Protein AF-A0A554JJ22-F1 (afdb_monomer_lite)

Secondary structure (DSSP, 8-state):
-----HHHHHHHHHHHH-------------------SSTTS--STTGGG-HHHHHHHHHHHHHTT----HHHHHHHHHHHHHHHHHHTS--TT--HHHHHHHHHHTT----TT--

pLDDT: mean 85.23, std 17.16, range [41.69, 98.75]

Sequence (115 aa):
MQYLSRRLVYALFYILLVHTSSASAAFMTQAVSFVSQAPSGNWAQPWQDFCEEASAVMTAHFLWQRPLTSSIAAQEIQIIKRYEEIVFGRYRDTSIEETAQILRELYGFSVAGTP

Structure (mmCIF, N/CA/C/O backbone):
data_AF-A0A554JJ22-F1
#
_entry.id   AF-A0A554JJ22-F1
#
loop_
_atom_site.group_PDB
_atom_site.id
_atom_site.type_symbol
_atom_site.label_atom_id
_atom_site.label_alt_id
_atom_site.label_comp_id
_atom_site.label_asym_id
_atom_site.label_entity_id
_atom_site.label_seq_id
_atom_site.pdbx_PDB_ins_code
_atom_site.Cartn_x
_atom_site.Cartn_y
_atom_site.Cartn_z
_atom_site.occupancy
_atom_site.B_iso_or_equiv
_atom_site.auth_seq_id
_atom_site.auth_comp_id
_atom_site.auth_asym_id
_atom_site.auth_atom_id
_atom_site.pdbx_PDB_model_num
ATOM 1 N N . MET A 1 1 ? -1.248 -10.269 75.919 1.00 51.03 1 MET A N 1
ATOM 2 C CA . MET A 1 1 ? -0.132 -9.916 75.012 1.00 51.03 1 MET A CA 1
ATOM 3 C C . MET A 1 1 ? -0.698 -9.034 73.892 1.00 51.03 1 MET A C 1
ATOM 5 O O . MET A 1 1 ? -1.005 -9.521 72.818 1.00 51.03 1 MET A O 1
ATOM 9 N N . GLN A 1 2 ? -0.985 -7.762 74.191 1.00 57.94 2 GLN A N 1
ATOM 10 C CA . GLN A 1 2 ? -1.723 -6.834 73.315 1.00 57.94 2 GLN A CA 1
ATOM 11 C C . GLN A 1 2 ? -1.005 -5.479 73.291 1.00 57.94 2 GLN A C 1
ATOM 13 O O . GLN A 1 2 ? -1.435 -4.555 73.957 1.00 57.94 2 GLN A O 1
ATOM 18 N N . TYR A 1 3 ? 0.114 -5.361 72.582 1.00 57.12 3 TYR A N 1
ATOM 19 C CA . TYR A 1 3 ? 0.714 -4.054 72.279 1.00 57.12 3 TYR A CA 1
ATOM 20 C C . TYR A 1 3 ? 1.482 -4.149 70.961 1.00 57.12 3 TYR A C 1
ATOM 22 O O . TYR A 1 3 ? 2.693 -3.956 70.897 1.00 57.12 3 TYR A O 1
ATOM 30 N N . LEU A 1 4 ? 0.764 -4.437 69.872 1.00 57.59 4 LEU A N 1
ATOM 31 C CA . LEU A 1 4 ? 1.236 -3.967 68.576 1.00 57.59 4 LEU A CA 1
ATOM 32 C C . LEU A 1 4 ? 1.022 -2.451 68.599 1.00 57.59 4 LEU A C 1
ATOM 34 O O . LEU A 1 4 ? -0.111 -1.972 68.634 1.00 57.59 4 LEU A O 1
ATOM 38 N N . SER A 1 5 ? 2.115 -1.705 68.760 1.00 67.50 5 SER A N 1
ATOM 39 C CA . SER A 1 5 ? 2.051 -0.268 69.017 1.00 67.50 5 SER A CA 1
ATOM 40 C C . SER A 1 5 ? 1.231 0.432 67.929 1.00 67.50 5 SER A C 1
ATOM 42 O O . SER A 1 5 ? 1.396 0.163 66.742 1.00 67.50 5 SER A O 1
ATOM 44 N N . ARG A 1 6 ? 0.355 1.367 68.315 1.00 60.78 6 ARG A N 1
ATOM 45 C CA . ARG A 1 6 ? -0.427 2.187 67.369 1.00 60.78 6 ARG A CA 1
ATOM 46 C C . ARG A 1 6 ? 0.449 2.817 66.274 1.00 60.78 6 ARG A C 1
ATOM 48 O O . ARG A 1 6 ? -0.004 2.987 65.151 1.00 60.78 6 ARG A O 1
ATOM 55 N N . ARG A 1 7 ? 1.727 3.081 66.577 1.00 59.91 7 ARG A N 1
ATOM 56 C CA . ARG A 1 7 ? 2.743 3.566 65.630 1.00 59.91 7 ARG A CA 1
ATOM 57 C C . ARG A 1 7 ? 3.010 2.599 64.468 1.00 59.91 7 ARG A C 1
ATOM 59 O O . ARG A 1 7 ? 3.183 3.060 63.349 1.00 59.91 7 ARG A O 1
ATOM 66 N N . LEU A 1 8 ? 2.982 1.288 64.709 1.00 59.28 8 LEU A N 1
ATOM 67 C CA . LEU A 1 8 ? 3.127 0.249 63.680 1.00 59.28 8 LEU A CA 1
ATOM 68 C C . LEU A 1 8 ? 1.917 0.205 62.736 1.00 59.28 8 LEU A C 1
ATOM 70 O O . LEU A 1 8 ? 2.087 0.056 61.531 1.00 59.28 8 LEU A O 1
ATOM 74 N N . VAL A 1 9 ? 0.708 0.415 63.262 1.00 62.06 9 VAL A N 1
ATOM 75 C CA . VAL A 1 9 ? -0.523 0.460 62.454 1.00 62.06 9 VAL A CA 1
ATOM 76 C C . VAL A 1 9 ? -0.539 1.696 61.548 1.00 62.06 9 VAL A C 1
ATOM 78 O O . VAL A 1 9 ? -0.812 1.574 60.359 1.00 62.06 9 VAL A O 1
ATOM 81 N N . TYR A 1 10 ? -0.170 2.874 62.063 1.00 59.12 10 TYR A N 1
ATOM 82 C CA . TYR A 1 10 ? -0.097 4.091 61.243 1.00 59.12 10 TYR A CA 1
ATOM 83 C C . TYR A 1 10 ? 1.042 4.061 60.219 1.00 59.12 10 TYR A C 1
ATOM 85 O O . TYR A 1 10 ? 0.859 4.553 59.110 1.00 59.12 10 TYR A O 1
ATOM 93 N N . ALA A 1 11 ? 2.183 3.446 60.550 1.00 59.84 11 ALA A N 1
ATOM 94 C CA . ALA A 1 11 ? 3.274 3.241 59.597 1.00 59.84 11 ALA A CA 1
ATOM 95 C C . ALA A 1 11 ? 2.851 2.326 58.432 1.00 59.84 11 ALA A C 1
ATOM 97 O O . ALA A 1 11 ? 3.155 2.623 57.280 1.00 59.84 11 ALA A O 1
ATOM 98 N N . LEU A 1 12 ? 2.086 1.266 58.711 1.00 57.53 12 LEU A N 1
ATOM 99 C CA . LEU A 1 12 ? 1.542 0.370 57.685 1.00 57.53 12 LEU A CA 1
ATOM 100 C C . LEU A 1 12 ? 0.489 1.060 56.799 1.00 57.53 12 LEU A C 1
ATOM 102 O O . LEU A 1 12 ? 0.497 0.864 55.586 1.00 57.53 12 LEU A O 1
ATOM 106 N N . PHE A 1 13 ? -0.359 1.923 57.366 1.00 58.94 13 PHE A N 1
ATOM 107 C CA . PHE A 1 13 ? -1.308 2.733 56.589 1.00 58.94 13 PHE A CA 1
ATOM 108 C C . PHE A 1 13 ? -0.619 3.799 55.719 1.00 58.94 13 PHE A C 1
ATOM 110 O O . PHE A 1 13 ? -1.066 4.049 54.603 1.00 58.94 13 PHE A O 1
ATOM 117 N N . TYR A 1 14 ? 0.487 4.390 56.183 1.00 56.78 14 TYR A N 1
ATOM 118 C CA . TYR A 1 14 ? 1.265 5.358 55.398 1.00 56.78 14 TYR A CA 1
ATOM 119 C C . TYR A 1 14 ? 1.973 4.711 54.199 1.00 56.78 14 TYR A C 1
ATOM 121 O O . TYR A 1 14 ? 2.030 5.309 53.129 1.00 56.78 14 TYR A O 1
ATOM 129 N N . ILE A 1 15 ? 2.464 3.476 54.340 1.00 56.91 15 ILE A N 1
ATOM 130 C CA . ILE A 1 15 ? 3.122 2.737 53.246 1.00 56.91 15 ILE A CA 1
ATOM 131 C C . ILE A 1 15 ? 2.113 2.336 52.149 1.00 56.91 15 ILE A C 1
ATOM 133 O O . ILE A 1 15 ? 2.455 2.304 50.967 1.00 56.91 15 ILE A O 1
ATOM 137 N N . LEU A 1 16 ? 0.846 2.110 52.508 1.00 55.88 16 LEU A N 1
ATOM 138 C CA . LEU A 1 16 ? -0.235 1.818 51.558 1.00 55.88 16 LEU A CA 1
ATOM 139 C C . LEU A 1 16 ? -0.734 3.052 50.783 1.00 55.88 16 LEU A C 1
ATOM 141 O O . LEU A 1 16 ? -1.253 2.895 49.682 1.00 55.88 16 LEU A O 1
ATOM 145 N N . LEU A 1 17 ? -0.543 4.269 51.304 1.00 55.75 17 LEU A N 1
ATOM 146 C CA . LEU A 1 17 ? -1.057 5.511 50.701 1.00 55.75 17 LEU A CA 1
ATOM 147 C C . LEU A 1 17 ? -0.078 6.190 49.722 1.00 55.75 17 LEU A C 1
ATOM 149 O O . LEU A 1 17 ? -0.467 7.113 49.013 1.00 55.75 17 LEU A O 1
ATOM 153 N N . VAL A 1 18 ? 1.180 5.732 49.657 1.00 58.78 18 VAL A N 1
ATOM 154 C CA . VAL A 1 18 ? 2.250 6.329 48.824 1.00 58.78 18 VAL A CA 1
ATOM 155 C C . VAL A 1 18 ? 2.508 5.545 47.525 1.00 58.78 18 VAL A C 1
ATOM 157 O O . VAL A 1 18 ? 3.351 5.927 46.720 1.00 58.78 18 VAL A O 1
ATOM 160 N N . HIS A 1 19 ? 1.737 4.494 47.232 1.00 57.84 19 HIS A N 1
ATOM 161 C CA . HIS A 1 19 ? 1.768 3.847 45.915 1.00 57.84 19 HIS A CA 1
ATOM 162 C C . HIS A 1 19 ? 0.947 4.657 44.902 1.00 57.84 19 HIS A C 1
ATOM 164 O O . HIS A 1 19 ? -0.062 4.198 44.367 1.00 57.84 19 HIS A O 1
ATOM 170 N N . THR A 1 20 ? 1.376 5.891 44.632 1.00 62.94 20 THR A N 1
ATOM 171 C CA . THR A 1 20 ? 0.929 6.618 43.447 1.00 62.94 20 THR A CA 1
ATOM 172 C C . THR A 1 20 ? 1.425 5.837 42.237 1.00 62.94 20 THR A C 1
ATOM 174 O O . THR A 1 20 ? 2.611 5.861 41.910 1.00 62.94 20 THR A O 1
ATOM 177 N N . SER A 1 21 ? 0.525 5.086 41.609 1.00 65.75 21 SER A N 1
ATOM 178 C CA . SER A 1 21 ? 0.794 4.433 40.334 1.00 65.75 21 SER A CA 1
ATOM 179 C C . SER A 1 21 ? 1.001 5.530 39.295 1.00 65.75 21 SER A C 1
ATOM 181 O O . SER A 1 21 ? 0.041 6.134 38.823 1.00 65.75 21 SER A O 1
ATOM 183 N N . SER A 1 22 ? 2.256 5.833 38.973 1.00 68.88 22 SER A N 1
ATOM 184 C CA . SER A 1 22 ? 2.579 6.656 37.815 1.00 68.88 22 SER A CA 1
ATOM 185 C C . SER A 1 22 ? 2.144 5.881 36.577 1.00 68.88 22 SER A C 1
ATOM 187 O O . SER A 1 22 ? 2.806 4.927 36.173 1.00 68.88 22 SER A O 1
ATOM 189 N N . ALA A 1 23 ? 1.012 6.257 35.985 1.00 67.62 23 ALA A N 1
ATOM 190 C CA . ALA A 1 23 ? 0.674 5.808 34.646 1.00 67.62 23 ALA A CA 1
ATOM 191 C C . ALA A 1 23 ? 1.700 6.430 33.691 1.00 67.62 23 ALA A C 1
ATOM 193 O O . ALA A 1 23 ? 1.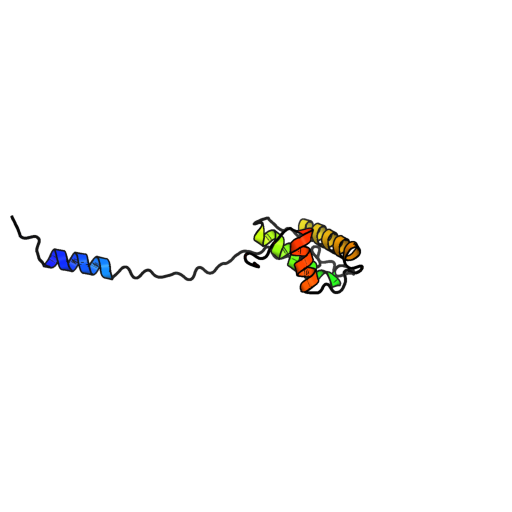596 7.599 33.323 1.00 67.62 23 ALA A O 1
ATOM 194 N N . SER A 1 24 ? 2.734 5.671 33.324 1.00 70.06 24 SER A N 1
ATOM 195 C CA . SER A 1 24 ? 3.565 6.039 32.185 1.00 70.06 24 SER A CA 1
ATOM 196 C C . SER A 1 24 ? 2.664 6.051 30.959 1.00 70.06 24 SER A C 1
ATOM 198 O O . SER A 1 24 ? 2.103 5.020 30.591 1.00 70.06 24 SER A O 1
ATOM 200 N N . ALA A 1 25 ? 2.531 7.211 30.318 1.00 66.88 25 ALA A N 1
ATOM 201 C CA . ALA A 1 25 ? 2.068 7.268 28.944 1.00 66.88 25 ALA A CA 1
ATOM 202 C C . ALA A 1 25 ? 3.085 6.480 28.112 1.00 66.88 25 ALA A C 1
ATOM 204 O O . ALA A 1 25 ? 4.160 6.982 27.784 1.00 66.88 25 ALA A O 1
ATOM 205 N N . ALA A 1 26 ? 2.796 5.206 27.858 1.00 66.31 26 ALA A N 1
ATOM 206 C CA . ALA A 1 26 ? 3.562 4.432 26.906 1.00 66.31 26 ALA A CA 1
ATOM 207 C C . ALA A 1 26 ? 3.426 5.153 25.563 1.00 66.31 26 ALA A C 1
ATOM 209 O O . ALA A 1 26 ? 2.335 5.232 24.999 1.00 66.31 26 ALA A O 1
ATOM 210 N N . PHE A 1 27 ? 4.519 5.735 25.077 1.00 66.62 27 PHE A N 1
ATOM 211 C CA . PHE A 1 27 ? 4.583 6.207 23.706 1.00 66.62 27 PHE A CA 1
ATOM 212 C C . PHE A 1 27 ? 4.454 4.963 22.825 1.00 66.62 27 PHE A C 1
ATOM 214 O O . PHE A 1 27 ? 5.393 4.173 22.728 1.00 66.62 27 PHE A O 1
ATOM 221 N N . MET A 1 28 ? 3.266 4.720 22.260 1.00 61.59 28 MET A N 1
ATOM 222 C CA . MET A 1 28 ? 3.082 3.620 21.319 1.00 61.59 28 MET A CA 1
ATOM 223 C C . MET A 1 28 ? 3.823 3.950 20.025 1.00 61.59 28 MET A C 1
ATOM 225 O O . MET A 1 28 ? 3.248 4.478 19.078 1.00 61.59 28 MET A O 1
ATOM 229 N N . THR A 1 29 ? 5.101 3.585 19.955 1.00 60.78 29 THR A N 1
ATOM 230 C CA . THR A 1 29 ? 5.770 3.337 18.678 1.00 60.78 29 THR A CA 1
ATOM 231 C C . THR A 1 29 ? 5.235 2.023 18.128 1.00 60.78 29 THR A C 1
ATOM 233 O O . THR A 1 29 ? 5.920 0.998 18.148 1.00 60.78 29 THR A O 1
ATOM 236 N N . GLN A 1 30 ? 3.983 1.993 17.681 1.00 58.91 30 GLN A N 1
ATOM 237 C CA . GLN A 1 30 ? 3.594 0.893 16.818 1.00 58.91 30 GLN A CA 1
ATOM 238 C C . GLN A 1 30 ? 4.332 1.137 15.501 1.00 58.91 30 GLN A C 1
ATOM 240 O O . GLN A 1 30 ? 3.980 2.030 14.737 1.00 58.91 30 GLN A O 1
ATOM 245 N N . ALA A 1 31 ? 5.454 0.439 15.327 1.00 76.31 31 ALA A N 1
ATOM 246 C CA . ALA A 1 31 ? 6.350 0.602 14.196 1.00 76.31 31 ALA A CA 1
ATOM 247 C C . ALA A 1 31 ? 5.662 0.076 12.932 1.00 76.31 31 ALA A C 1
ATOM 249 O O . ALA A 1 31 ? 5.871 -1.061 12.515 1.00 76.31 31 ALA A O 1
ATOM 250 N N . VAL A 1 32 ? 4.791 0.898 12.346 1.00 81.38 32 VAL A N 1
ATOM 251 C CA . VAL A 1 32 ? 4.280 0.664 11.000 1.00 81.38 32 VAL A CA 1
ATOM 252 C C . VAL A 1 32 ? 5.490 0.692 10.076 1.00 81.38 32 VAL A C 1
ATOM 254 O O . VAL A 1 32 ? 6.234 1.674 10.035 1.00 81.38 32 VAL A O 1
ATOM 257 N N . SER A 1 33 ? 5.716 -0.407 9.363 1.00 88.75 33 SER A N 1
ATOM 258 C CA . SER A 1 33 ? 6.752 -0.453 8.337 1.00 88.75 33 SER A CA 1
ATOM 259 C C . SER A 1 33 ? 6.313 0.447 7.187 1.00 88.75 33 SER A C 1
ATOM 261 O O . SER A 1 33 ? 5.363 0.131 6.477 1.00 88.75 33 SER A O 1
ATOM 263 N N . PHE A 1 34 ? 6.970 1.596 7.047 1.00 92.69 34 PHE A N 1
ATOM 264 C CA . PHE A 1 34 ? 6.672 2.545 5.983 1.00 92.69 34 PHE A CA 1
ATOM 265 C C . PHE A 1 34 ? 7.158 2.019 4.630 1.00 92.69 34 PHE A C 1
ATOM 267 O O . PHE A 1 34 ? 8.296 1.557 4.512 1.00 92.69 34 PHE A O 1
ATOM 274 N N . VAL A 1 35 ? 6.328 2.171 3.598 1.00 95.75 35 VAL A N 1
ATOM 275 C CA . VAL A 1 35 ? 6.711 1.973 2.196 1.00 95.75 35 VAL A CA 1
ATOM 276 C C . VAL A 1 35 ? 6.223 3.137 1.340 1.00 95.75 35 VAL A C 1
ATOM 278 O O . VAL A 1 35 ? 5.173 3.720 1.592 1.00 95.75 35 VAL A O 1
ATOM 281 N N . SER A 1 36 ? 7.000 3.481 0.315 1.00 97.25 36 SER A N 1
ATOM 282 C CA . SER A 1 36 ? 6.584 4.446 -0.705 1.00 97.25 36 SER A CA 1
ATOM 283 C C . SER A 1 36 ? 5.612 3.795 -1.691 1.00 97.25 36 SER A C 1
ATOM 285 O O . SER A 1 36 ? 5.791 2.626 -2.032 1.00 97.25 36 SER A O 1
ATOM 287 N N . GLN A 1 37 ? 4.674 4.580 -2.233 1.00 97.50 37 GLN A N 1
ATOM 288 C CA . GLN A 1 37 ? 3.872 4.199 -3.403 1.00 97.50 37 GLN A CA 1
ATOM 289 C C . GLN A 1 37 ? 4.710 3.822 -4.625 1.00 97.50 37 GLN A C 1
ATOM 291 O O . GLN A 1 37 ? 4.213 3.123 -5.491 1.00 97.50 37 GLN A O 1
ATOM 296 N N . ALA A 1 38 ? 5.983 4.230 -4.678 1.00 98.06 38 ALA A N 1
ATOM 297 C CA . ALA A 1 38 ? 6.988 3.755 -5.620 1.00 98.06 38 ALA A CA 1
ATOM 298 C C . ALA A 1 38 ? 8.074 2.974 -4.849 1.00 98.06 38 ALA A C 1
ATOM 300 O O . ALA A 1 38 ? 9.124 3.539 -4.530 1.00 98.06 38 ALA A O 1
ATOM 301 N N . PRO A 1 39 ? 7.878 1.678 -4.525 1.00 97.81 39 PRO A N 1
ATOM 302 C CA . PRO A 1 39 ? 8.732 0.969 -3.562 1.00 97.81 39 PRO A CA 1
ATOM 303 C C . PRO A 1 39 ? 10.211 0.853 -3.961 1.00 97.81 39 PRO A C 1
ATOM 305 O O . PRO A 1 39 ? 11.073 0.703 -3.095 1.00 97.81 39 PRO A O 1
ATOM 308 N N . SER A 1 40 ? 10.510 0.918 -5.262 1.00 96.88 40 SER A N 1
ATOM 309 C CA . SER A 1 40 ? 11.870 0.926 -5.823 1.00 96.88 40 SER A CA 1
ATOM 310 C C . SER A 1 40 ? 12.425 2.332 -6.087 1.00 96.88 40 SER A C 1
ATOM 312 O O . SER A 1 40 ? 13.534 2.465 -6.600 1.00 96.88 40 SER A O 1
ATOM 314 N N . GLY A 1 41 ? 11.658 3.382 -5.785 1.00 96.69 41 GLY A N 1
ATOM 315 C CA . GLY A 1 41 ? 11.994 4.772 -6.097 1.00 96.69 41 GLY A CA 1
ATOM 316 C C . GLY A 1 41 ? 11.744 5.179 -7.554 1.00 96.69 41 GLY A C 1
ATOM 317 O O . GLY A 1 41 ? 12.067 6.305 -7.925 1.00 96.69 41 GLY A O 1
ATOM 318 N N . ASN A 1 42 ? 11.172 4.304 -8.391 1.00 95.38 42 ASN A N 1
ATOM 319 C CA . ASN A 1 42 ? 10.763 4.667 -9.747 1.00 95.38 42 ASN A CA 1
ATOM 320 C C . ASN A 1 42 ? 9.385 5.345 -9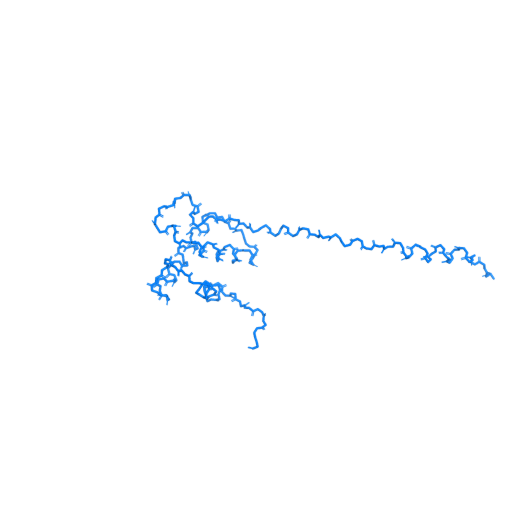.742 1.00 95.38 42 ASN A C 1
ATOM 322 O O . ASN A 1 42 ? 8.362 4.674 -9.669 1.00 95.38 42 ASN A O 1
ATOM 326 N N . TRP A 1 43 ? 9.375 6.667 -9.888 1.00 96.25 43 TRP A N 1
ATOM 327 C CA . TRP A 1 43 ? 8.162 7.489 -9.927 1.00 96.25 43 TRP A CA 1
ATOM 328 C C . TRP A 1 43 ? 7.559 7.643 -11.329 1.00 96.25 43 TRP A C 1
ATOM 330 O O . TRP A 1 43 ? 6.777 8.558 -11.568 1.00 96.25 43 TRP A O 1
ATOM 340 N N . ALA A 1 44 ? 7.924 6.797 -12.292 1.00 97.62 44 ALA A N 1
ATOM 341 C CA . ALA A 1 44 ? 7.205 6.739 -13.559 1.00 97.62 44 ALA A CA 1
ATOM 342 C C . ALA A 1 44 ? 5.794 6.166 -13.357 1.00 97.62 44 ALA A C 1
ATOM 344 O O . ALA A 1 44 ? 5.550 5.367 -12.454 1.00 97.62 44 ALA A O 1
ATOM 345 N N . GLN A 1 45 ? 4.866 6.529 -14.239 1.00 96.88 45 GLN A N 1
ATOM 346 C CA . GLN A 1 45 ? 3.560 5.874 -14.324 1.00 96.88 45 GLN A CA 1
ATOM 347 C C . GLN A 1 45 ? 3.732 4.339 -14.465 1.00 96.88 45 GLN A C 1
ATOM 349 O O . GLN A 1 45 ? 4.628 3.903 -15.196 1.00 96.88 45 GLN A O 1
ATOM 354 N N . PRO A 1 46 ? 2.918 3.505 -1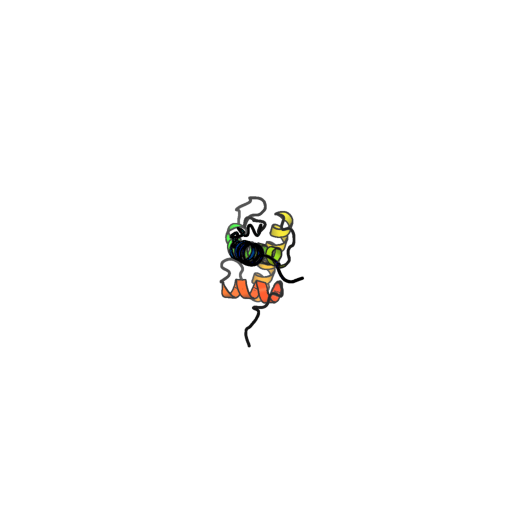3.785 1.00 96.06 46 PRO A N 1
ATOM 355 C CA . PRO A 1 46 ? 1.733 3.868 -12.997 1.00 96.06 46 PRO A CA 1
ATOM 356 C C . PRO A 1 46 ? 2.006 4.254 -11.528 1.00 96.06 46 PRO A C 1
ATOM 358 O O . PRO A 1 46 ? 1.071 4.595 -10.821 1.00 96.06 46 PRO A O 1
ATOM 361 N N . TRP A 1 47 ? 3.256 4.247 -11.051 1.00 97.75 47 TRP A N 1
ATOM 362 C CA . TRP A 1 47 ? 3.580 4.394 -9.620 1.00 97.75 47 TRP A CA 1
ATOM 363 C C . TRP A 1 47 ? 3.185 5.737 -8.984 1.00 97.75 47 TRP A C 1
ATOM 365 O O . TRP A 1 47 ? 3.139 5.845 -7.761 1.00 97.75 47 TRP A O 1
ATOM 375 N N . GLN A 1 48 ? 2.895 6.760 -9.789 1.00 96.94 48 GLN A N 1
ATOM 376 C CA . GLN A 1 48 ? 2.420 8.064 -9.304 1.00 96.94 48 GLN A CA 1
ATOM 377 C C . GLN A 1 48 ? 0.991 8.021 -8.759 1.00 96.94 48 GLN A C 1
ATOM 379 O O . GLN A 1 48 ? 0.633 8.897 -7.979 1.00 96.94 48 GLN A O 1
ATOM 384 N N . ASP A 1 49 ? 0.223 6.995 -9.120 1.00 97.25 49 ASP A N 1
ATOM 385 C CA . ASP A 1 49 ? -1.203 6.916 -8.810 1.00 97.25 49 ASP A CA 1
ATOM 386 C C . ASP A 1 49 ? -1.484 5.948 -7.638 1.00 97.25 49 ASP A C 1
ATOM 388 O O . ASP A 1 49 ? -2.634 5.724 -7.314 1.00 97.25 49 ASP A O 1
ATOM 392 N N . PHE A 1 50 ? -0.449 5.369 -7.003 1.00 98.12 50 PHE A N 1
ATOM 393 C CA . PHE A 1 50 ? -0.601 4.281 -6.019 1.00 98.12 50 PHE A CA 1
ATOM 394 C C . PHE A 1 50 ? -0.607 4.699 -4.539 1.00 98.12 50 PHE A C 1
ATOM 396 O O . PHE A 1 50 ? -0.063 3.995 -3.675 1.00 98.12 50 PHE A O 1
ATOM 403 N N . CYS A 1 51 ? -1.100 5.896 -4.225 1.00 97.31 51 CYS A N 1
ATOM 404 C CA . CYS A 1 51 ? -1.074 6.403 -2.850 1.00 97.31 51 CYS A CA 1
ATOM 405 C C . CYS A 1 51 ? -1.972 5.550 -1.937 1.00 97.31 51 CYS A C 1
ATOM 407 O O . CYS A 1 51 ? -1.559 5.106 -0.857 1.00 97.31 51 CYS A O 1
ATOM 409 N N . GLU A 1 52 ? -3.179 5.269 -2.409 1.00 98.12 52 GLU A N 1
ATOM 410 C CA . GLU A 1 52 ? -4.226 4.541 -1.711 1.00 98.12 52 GLU A CA 1
ATOM 411 C C . GLU A 1 52 ? -3.833 3.078 -1.497 1.00 98.12 52 GLU A C 1
ATOM 413 O O . GLU A 1 52 ? -3.915 2.568 -0.377 1.00 98.12 52 GLU A O 1
ATOM 418 N N . GLU A 1 53 ? -3.288 2.424 -2.517 1.00 98.38 53 GLU A N 1
ATOM 419 C CA . GLU A 1 53 ? -2.819 1.042 -2.484 1.00 98.38 53 GLU A CA 1
ATOM 420 C C . GLU A 1 53 ? -1.649 0.887 -1.520 1.00 98.38 53 GLU A C 1
ATOM 422 O O . GLU A 1 53 ? -1.639 -0.032 -0.699 1.00 98.38 53 GLU A O 1
ATOM 427 N N . ALA A 1 54 ? -0.683 1.811 -1.550 1.00 98.19 54 ALA A N 1
ATOM 428 C CA . ALA A 1 54 ? 0.416 1.800 -0.592 1.00 98.19 54 ALA A CA 1
ATOM 429 C C . ALA A 1 54 ? -0.096 1.942 0.847 1.00 98.19 54 ALA A C 1
ATOM 431 O O . ALA A 1 54 ? 0.371 1.231 1.743 1.00 98.19 54 ALA A O 1
ATOM 432 N N . SER A 1 55 ? -1.082 2.818 1.071 1.00 97.44 55 SER A N 1
ATOM 433 C CA . SER A 1 55 ? -1.710 2.986 2.382 1.00 97.44 55 SER A CA 1
ATOM 434 C C . SER A 1 55 ? -2.441 1.718 2.841 1.00 97.44 55 SER A C 1
ATOM 436 O O . SER A 1 55 ? -2.240 1.280 3.975 1.00 97.44 55 SER A O 1
ATOM 438 N N . ALA A 1 56 ? -3.183 1.058 1.946 1.00 97.88 56 ALA A N 1
ATOM 439 C CA . ALA A 1 56 ? -3.902 -0.177 2.236 1.00 97.88 56 ALA A CA 1
ATOM 440 C C . ALA A 1 56 ? -2.946 -1.328 2.584 1.00 97.88 56 ALA A C 1
ATOM 442 O O . ALA A 1 56 ? -3.171 -2.030 3.573 1.00 97.88 56 ALA A O 1
ATOM 443 N N . VAL A 1 57 ? -1.843 -1.480 1.842 1.00 98.25 57 VAL A N 1
ATOM 444 C CA . VAL A 1 57 ? -0.801 -2.479 2.134 1.00 98.25 57 VAL A CA 1
ATOM 445 C C . VAL A 1 57 ? -0.165 -2.221 3.503 1.00 98.25 57 VAL A C 1
ATOM 447 O O . VAL A 1 57 ? -0.032 -3.148 4.305 1.00 98.25 57 VAL A O 1
ATOM 450 N N . MET A 1 58 ? 0.200 -0.970 3.813 1.00 97.69 58 MET A N 1
ATOM 451 C CA . MET A 1 58 ? 0.754 -0.619 5.129 1.00 97.69 58 MET A CA 1
ATOM 452 C C . MET A 1 58 ? -0.219 -0.960 6.260 1.00 97.69 58 MET A C 1
ATOM 454 O O . MET A 1 58 ? 0.185 -1.572 7.251 1.00 97.69 58 MET A O 1
ATOM 458 N N . THR A 1 59 ? -1.500 -0.612 6.109 1.00 95.75 59 THR A N 1
ATOM 459 C CA . THR A 1 59 ? -2.545 -0.945 7.086 1.00 95.75 59 THR A CA 1
ATOM 460 C C . THR A 1 59 ? -2.701 -2.454 7.253 1.00 95.75 59 THR A C 1
ATOM 462 O O . THR A 1 59 ? -2.742 -2.938 8.385 1.00 95.75 59 THR A O 1
ATOM 465 N N . ALA A 1 60 ? -2.744 -3.210 6.155 1.00 96.38 60 ALA A N 1
ATOM 466 C CA . ALA A 1 60 ? -2.927 -4.654 6.196 1.00 96.38 60 ALA A CA 1
ATOM 467 C C . ALA A 1 60 ? -1.783 -5.358 6.940 1.00 96.38 60 ALA A C 1
ATOM 469 O O . ALA A 1 60 ? -2.013 -6.111 7.890 1.00 96.38 60 ALA A O 1
ATOM 470 N N . HIS A 1 61 ? -0.537 -5.047 6.577 1.00 96.44 61 HIS A N 1
ATOM 471 C CA . HIS A 1 61 ? 0.647 -5.626 7.219 1.00 96.44 61 HIS A CA 1
ATOM 472 C C . HIS A 1 61 ? 0.779 -5.233 8.682 1.00 96.44 61 HIS A C 1
ATOM 474 O O . HIS A 1 61 ? 1.150 -6.066 9.513 1.00 96.44 61 HIS A O 1
ATOM 480 N N . PHE A 1 62 ? 0.419 -3.994 9.011 1.00 94.19 62 PHE A N 1
ATOM 481 C CA . PHE A 1 62 ? 0.364 -3.536 10.388 1.00 94.19 62 PHE A CA 1
ATOM 482 C C . PHE A 1 62 ? -0.615 -4.363 11.233 1.00 94.19 62 PHE A C 1
ATOM 484 O O . PHE A 1 62 ? -0.235 -4.874 12.287 1.00 94.19 62 PHE A O 1
ATOM 491 N N . LEU A 1 63 ? -1.851 -4.547 10.758 1.00 92.75 63 LEU A N 1
ATOM 492 C CA . LEU A 1 63 ? -2.885 -5.297 11.479 1.00 92.75 63 LEU A CA 1
ATOM 493 C C . LEU A 1 63 ? -2.560 -6.791 11.590 1.00 92.75 63 LEU A C 1
ATOM 495 O O . LEU A 1 63 ? -2.830 -7.404 12.621 1.00 92.75 63 LEU A O 1
ATOM 499 N N . TRP A 1 64 ? -1.941 -7.379 10.566 1.00 93.75 64 TRP A N 1
ATOM 500 C CA . TRP A 1 64 ? -1.488 -8.772 10.610 1.00 93.75 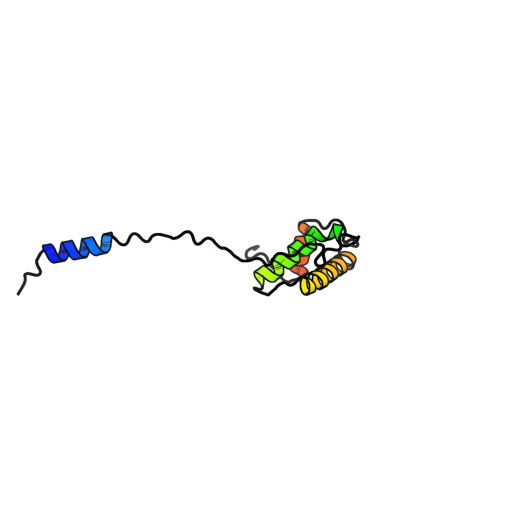64 TRP A CA 1
ATOM 501 C C . TRP A 1 64 ? -0.191 -8.988 11.390 1.00 93.75 64 TRP A C 1
ATOM 503 O O . TRP A 1 64 ? 0.218 -10.139 11.548 1.00 93.75 64 TRP A O 1
ATOM 513 N N . GLN A 1 65 ? 0.470 -7.918 11.843 1.00 92.44 65 GLN A N 1
ATOM 514 C CA . GLN A 1 65 ? 1.790 -7.970 12.477 1.00 92.44 65 GLN A CA 1
ATOM 515 C C . GLN A 1 65 ? 2.829 -8.690 11.598 1.00 92.44 65 GLN A C 1
ATOM 517 O O . GLN A 1 65 ? 3.637 -9.490 12.076 1.00 92.44 65 GLN A O 1
ATOM 522 N N . ARG A 1 66 ? 2.792 -8.424 10.287 1.00 93.00 66 ARG A N 1
ATOM 523 C CA . ARG A 1 66 ? 3.694 -9.019 9.293 1.00 93.00 66 ARG A CA 1
ATOM 524 C C . ARG A 1 66 ? 4.714 -7.998 8.788 1.00 93.00 66 ARG A C 1
ATOM 526 O O . ARG A 1 66 ? 4.424 -6.803 8.751 1.00 93.00 66 ARG A O 1
ATOM 533 N N . PRO A 1 67 ? 5.925 -8.447 8.414 1.00 93.44 67 PRO A N 1
ATOM 534 C CA . PRO A 1 67 ? 6.934 -7.558 7.862 1.00 93.44 67 PRO A CA 1
ATOM 535 C C . PRO A 1 67 ? 6.532 -7.086 6.464 1.00 93.44 67 PRO A C 1
ATOM 537 O O . PRO A 1 67 ? 6.195 -7.898 5.603 1.00 93.44 67 PRO A O 1
ATOM 540 N N . LEU A 1 68 ? 6.682 -5.786 6.219 1.00 96.44 68 LEU A N 1
ATOM 541 C CA . LEU A 1 68 ? 6.455 -5.181 4.914 1.00 96.44 68 LEU A CA 1
ATOM 542 C C . LEU A 1 68 ? 7.779 -4.677 4.336 1.00 96.44 68 LEU A C 1
ATOM 544 O O . LEU A 1 68 ? 8.363 -3.710 4.818 1.00 96.44 68 LEU A O 1
ATOM 548 N N . THR A 1 69 ? 8.263 -5.354 3.297 1.00 97.00 69 THR A N 1
ATOM 549 C CA . THR A 1 69 ? 9.451 -4.934 2.534 1.00 97.00 69 THR A CA 1
ATOM 550 C C . THR A 1 69 ? 9.030 -4.234 1.246 1.00 97.00 69 THR A C 1
ATOM 552 O O . THR A 1 69 ? 7.928 -4.473 0.754 1.00 97.00 69 THR A O 1
ATOM 555 N N . SER A 1 70 ? 9.918 -3.455 0.621 1.00 97.25 70 SER A N 1
ATOM 556 C CA . SER A 1 70 ? 9.635 -2.837 -0.685 1.00 97.25 70 SER A CA 1
ATOM 557 C C . SER A 1 70 ? 9.244 -3.848 -1.771 1.00 97.25 70 SER A C 1
ATOM 559 O O . SER A 1 70 ? 8.428 -3.535 -2.630 1.00 97.25 70 SER A O 1
ATOM 561 N N . SER A 1 71 ? 9.800 -5.066 -1.737 1.00 98.00 71 SER A N 1
ATOM 562 C CA . SER A 1 71 ? 9.459 -6.125 -2.701 1.00 98.00 71 SER A CA 1
ATOM 563 C C . SER A 1 71 ? 8.045 -6.668 -2.482 1.00 98.00 71 SER A C 1
ATOM 565 O O . SER A 1 71 ? 7.308 -6.868 -3.446 1.00 98.00 71 SER A O 1
ATOM 567 N N . ILE A 1 72 ? 7.654 -6.869 -1.217 1.00 98.31 72 ILE A N 1
ATOM 568 C CA . ILE A 1 72 ? 6.289 -7.279 -0.858 1.00 98.31 72 ILE A CA 1
ATOM 569 C C . ILE A 1 72 ? 5.307 -6.166 -1.239 1.00 98.31 72 ILE A C 1
ATOM 571 O O . ILE A 1 72 ? 4.330 -6.432 -1.930 1.00 98.31 72 ILE A O 1
ATOM 575 N N . ALA A 1 73 ? 5.617 -4.914 -0.889 1.00 98.38 73 ALA A N 1
ATOM 576 C CA . ALA A 1 73 ? 4.789 -3.763 -1.233 1.00 98.38 73 ALA A CA 1
ATOM 577 C C . ALA A 1 73 ? 4.589 -3.617 -2.745 1.00 98.38 73 ALA A C 1
ATOM 579 O O . ALA A 1 73 ? 3.465 -3.440 -3.195 1.00 98.38 73 ALA A O 1
ATOM 580 N N . ALA A 1 74 ? 5.653 -3.746 -3.544 1.00 98.38 74 ALA A N 1
ATOM 581 C CA . ALA A 1 74 ? 5.551 -3.654 -4.999 1.00 98.38 74 ALA A CA 1
ATOM 582 C C . ALA A 1 74 ? 4.639 -4.736 -5.593 1.00 98.38 74 ALA A C 1
ATOM 584 O O . ALA A 1 74 ? 3.899 -4.456 -6.531 1.00 98.38 74 ALA A O 1
ATOM 585 N N . GLN A 1 75 ? 4.686 -5.957 -5.055 1.00 98.56 75 GLN A N 1
ATOM 586 C CA . GLN A 1 75 ? 3.820 -7.047 -5.503 1.00 98.56 75 GLN A CA 1
ATOM 587 C C . GLN A 1 75 ? 2.364 -6.799 -5.108 1.00 98.56 75 GLN A C 1
ATOM 589 O O . GLN A 1 75 ? 1.480 -6.904 -5.953 1.00 98.56 75 GLN A O 1
ATOM 594 N N . GLU A 1 76 ? 2.109 -6.432 -3.854 1.00 98.69 76 GLU A N 1
ATOM 595 C CA . GLU A 1 76 ? 0.745 -6.223 -3.369 1.00 98.69 76 GLU A CA 1
ATOM 596 C C . GLU A 1 76 ? 0.072 -4.988 -3.972 1.00 98.69 76 GLU A C 1
ATOM 598 O O . GLU A 1 76 ? -1.088 -5.079 -4.358 1.00 98.69 76 GLU A O 1
ATOM 603 N N . ILE A 1 77 ? 0.797 -3.884 -4.176 1.00 98.62 77 ILE A N 1
ATOM 604 C CA . ILE A 1 77 ? 0.276 -2.711 -4.899 1.00 98.62 77 ILE A CA 1
ATOM 605 C C . ILE A 1 77 ? -0.197 -3.109 -6.307 1.00 98.62 77 ILE A C 1
ATOM 607 O O . ILE A 1 77 ? -1.274 -2.710 -6.739 1.00 98.62 77 ILE A O 1
ATOM 611 N N . GLN A 1 78 ? 0.555 -3.956 -7.021 1.00 98.44 78 GLN A N 1
ATOM 612 C CA . GLN A 1 78 ? 0.137 -4.441 -8.344 1.00 98.44 78 GLN A CA 1
ATOM 613 C C . GLN A 1 78 ? -1.073 -5.387 -8.274 1.00 98.44 78 GLN A C 1
ATOM 615 O O . GLN A 1 78 ? -1.883 -5.411 -9.204 1.00 98.44 78 GLN A O 1
ATOM 620 N N . ILE A 1 79 ? -1.218 -6.154 -7.186 1.00 98.75 79 ILE A N 1
ATOM 621 C CA . ILE A 1 79 ? -2.409 -6.978 -6.935 1.00 98.75 79 ILE A CA 1
ATOM 622 C C . ILE A 1 79 ? -3.632 -6.082 -6.711 1.00 98.75 79 ILE A C 1
ATOM 624 O O . ILE A 1 79 ? -4.669 -6.343 -7.319 1.00 98.75 79 ILE A O 1
ATOM 628 N N . ILE A 1 80 ? -3.512 -5.022 -5.905 1.00 98.69 80 ILE A N 1
ATOM 629 C CA . ILE A 1 80 ? -4.608 -4.074 -5.672 1.00 98.69 80 ILE A CA 1
ATOM 630 C C . ILE A 1 80 ? -4.985 -3.370 -6.976 1.00 98.69 80 ILE A C 1
ATOM 632 O O . ILE A 1 80 ? -6.144 -3.457 -7.370 1.00 98.69 80 ILE A O 1
ATOM 636 N N . LYS A 1 81 ? -4.016 -2.829 -7.727 1.00 98.50 81 LYS A N 1
ATOM 637 C CA . LYS A 1 81 ? -4.279 -2.263 -9.060 1.00 98.50 81 LYS A CA 1
ATOM 638 C C . LYS A 1 81 ? -5.078 -3.226 -9.936 1.00 98.50 81 LYS A C 1
ATOM 640 O O . LYS A 1 81 ? -6.013 -2.835 -10.634 1.00 98.50 81 LYS A O 1
ATOM 645 N N . ARG A 1 82 ? -4.696 -4.509 -9.949 1.00 98.62 82 ARG A N 1
ATOM 646 C CA . ARG A 1 82 ? -5.393 -5.516 -10.756 1.00 98.62 82 ARG A CA 1
ATOM 647 C C . ARG A 1 82 ? -6.816 -5.763 -10.258 1.00 98.62 82 ARG A C 1
ATOM 649 O O . ARG A 1 82 ? -7.709 -5.968 -11.077 1.00 98.62 82 ARG A O 1
ATOM 656 N N . TYR A 1 83 ? -7.018 -5.771 -8.947 1.00 98.56 83 TYR A N 1
ATOM 6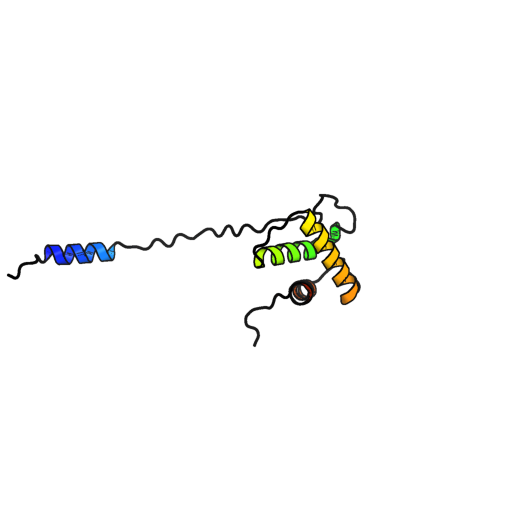57 C CA . TYR A 1 83 ? -8.338 -5.854 -8.336 1.00 98.56 83 TYR A CA 1
ATOM 658 C C . TYR A 1 83 ? -9.209 -4.660 -8.750 1.00 98.56 83 TYR A C 1
ATOM 660 O O . TYR A 1 83 ? -10.315 -4.861 -9.241 1.00 98.56 83 TYR A O 1
ATOM 668 N N . GLU A 1 84 ? -8.697 -3.436 -8.658 1.00 98.62 84 GLU A N 1
ATOM 669 C CA . GLU A 1 84 ? -9.422 -2.214 -9.020 1.00 98.62 84 GLU A CA 1
ATOM 670 C C . GLU A 1 84 ? -9.780 -2.172 -10.511 1.00 98.62 84 GLU A C 1
ATOM 672 O O . GLU A 1 84 ? -10.910 -1.855 -10.878 1.00 98.62 84 GLU A O 1
ATOM 677 N N . GLU A 1 85 ? -8.873 -2.597 -11.395 1.00 98.31 85 GLU A N 1
ATOM 678 C CA . GLU A 1 85 ? -9.175 -2.757 -12.824 1.00 98.31 85 GLU A CA 1
ATOM 679 C C . GLU A 1 85 ? -10.341 -3.723 -13.081 1.00 98.31 85 GLU A C 1
ATOM 681 O O . GLU A 1 85 ? -11.115 -3.512 -14.013 1.00 98.31 85 GLU A O 1
ATOM 686 N N . ILE A 1 86 ? -10.459 -4.792 -12.287 1.00 98.44 86 ILE A N 1
ATOM 687 C CA . ILE A 1 86 ? -11.509 -5.807 -12.444 1.00 98.44 86 ILE A CA 1
ATOM 688 C C . ILE A 1 86 ? -12.828 -5.343 -11.817 1.00 98.44 86 ILE A C 1
ATOM 690 O O . ILE A 1 86 ? -13.887 -5.569 -12.400 1.00 98.44 86 ILE A O 1
ATOM 694 N N . VAL A 1 87 ? -12.774 -4.728 -10.635 1.00 98.00 87 VAL A N 1
ATOM 695 C CA . VAL A 1 87 ? -13.953 -4.430 -9.807 1.00 98.00 87 VAL A CA 1
ATOM 696 C C . VAL A 1 87 ? -14.493 -3.022 -10.059 1.00 98.00 87 VAL A C 1
ATOM 698 O O . VAL A 1 87 ? -15.706 -2.838 -10.127 1.00 98.00 87 VAL A O 1
ATOM 701 N N . PHE A 1 88 ? -13.613 -2.039 -10.247 1.00 97.44 88 PHE A N 1
ATOM 702 C CA . PHE A 1 88 ? -13.969 -0.629 -10.451 1.00 97.44 88 PHE A CA 1
ATOM 703 C C . PHE A 1 88 ? -13.781 -0.170 -11.903 1.00 97.44 88 PHE A C 1
ATOM 705 O O . PHE A 1 88 ? -14.288 0.879 -12.297 1.00 97.44 88 PHE A O 1
ATOM 712 N N . GLY A 1 89 ? -13.050 -0.940 -12.717 1.00 98.00 89 GLY A N 1
ATOM 713 C CA . GLY A 1 89 ? -12.743 -0.597 -14.108 1.00 98.00 89 GLY A CA 1
ATOM 714 C C . GLY A 1 89 ? -11.655 0.474 -14.268 1.00 98.00 89 GLY A C 1
ATOM 715 O O . GLY A 1 89 ? -11.398 0.916 -15.388 1.00 98.00 89 GLY A O 1
ATOM 716 N N . ARG A 1 90 ? -11.018 0.906 -13.170 1.00 96.88 90 ARG A N 1
ATOM 717 C CA . ARG A 1 90 ? -9.966 1.939 -13.110 1.00 96.88 90 ARG A CA 1
ATOM 718 C C . ARG A 1 90 ? -9.139 1.778 -11.830 1.00 96.88 90 ARG A C 1
ATOM 720 O O . ARG A 1 90 ? -9.655 1.211 -10.882 1.00 96.88 90 ARG A O 1
ATOM 727 N N . TYR A 1 91 ? -7.920 2.324 -11.804 1.00 95.88 91 TYR A N 1
ATOM 728 C CA . TYR A 1 91 ? -7.029 2.308 -10.625 1.00 95.88 91 TYR A CA 1
ATOM 729 C C . TYR A 1 91 ? -6.504 3.699 -10.205 1.00 95.88 91 TYR A C 1
ATOM 731 O O . TYR A 1 91 ? -5.892 3.843 -9.167 1.00 95.88 91 TYR A O 1
ATOM 739 N N . ARG A 1 92 ? -6.676 4.748 -11.025 1.00 92.44 92 ARG A N 1
ATOM 740 C CA . ARG A 1 92 ? -5.899 5.999 -10.865 1.00 92.44 92 ARG A CA 1
ATOM 741 C C . ARG A 1 92 ? -6.316 6.913 -9.708 1.00 92.44 92 ARG A C 1
ATOM 743 O O . ARG A 1 92 ? -5.543 7.783 -9.345 1.00 92.44 92 ARG A O 1
ATOM 750 N N . ASP A 1 93 ? -7.544 6.777 -9.216 1.00 92.12 93 ASP A N 1
ATOM 751 C CA . ASP A 1 93 ? -8.155 7.733 -8.280 1.00 92.12 93 ASP A CA 1
ATOM 752 C C . ASP A 1 93 ? -9.071 6.988 -7.299 1.00 92.12 93 ASP A C 1
ATOM 754 O O . ASP A 1 93 ? -10.287 7.212 -7.261 1.00 92.12 93 ASP A O 1
ATOM 758 N N . THR A 1 94 ? -8.531 6.002 -6.593 1.00 96.81 94 THR A N 1
ATOM 759 C CA . THR A 1 94 ? -9.320 5.149 -5.699 1.00 96.81 94 THR A CA 1
ATOM 760 C C . THR A 1 94 ? -9.900 5.980 -4.551 1.00 96.81 94 THR A C 1
ATOM 762 O O . THR A 1 94 ? -9.193 6.689 -3.842 1.00 96.81 94 THR A O 1
ATOM 765 N N . SER A 1 95 ? -11.222 5.963 -4.373 1.00 97.62 95 SER A N 1
ATOM 766 C CA . SER A 1 95 ? -11.868 6.733 -3.305 1.00 97.62 95 SER A CA 1
ATOM 767 C C . SER A 1 95 ? -11.597 6.108 -1.933 1.00 97.62 95 SER A C 1
ATOM 769 O O . SER A 1 95 ? -11.140 4.967 -1.817 1.00 97.62 95 SER A O 1
ATOM 771 N N . ILE A 1 96 ? -11.925 6.818 -0.852 1.00 96.31 96 ILE A N 1
ATOM 772 C CA . ILE A 1 96 ? -11.810 6.245 0.495 1.00 96.31 96 ILE A CA 1
ATOM 773 C C . ILE A 1 96 ? -12.776 5.066 0.702 1.00 96.31 96 ILE A C 1
ATOM 775 O O . ILE A 1 96 ? -12.438 4.095 1.379 1.00 96.31 96 ILE A O 1
ATOM 779 N N . GLU A 1 97 ? -13.961 5.104 0.088 1.00 97.19 97 GLU A N 1
ATOM 780 C CA . GLU A 1 97 ? -14.938 4.013 0.109 1.00 97.19 97 GLU A CA 1
ATOM 781 C C . GLU A 1 97 ? -14.424 2.780 -0.644 1.00 97.19 97 GLU A C 1
ATOM 783 O O . GLU A 1 97 ? -14.549 1.661 -0.135 1.00 97.19 97 GLU A O 1
ATOM 788 N N . GLU A 1 98 ? -13.813 2.987 -1.814 1.00 97.94 98 GLU A N 1
ATOM 789 C CA . GLU A 1 98 ? -13.178 1.939 -2.624 1.00 97.94 98 GLU A CA 1
ATOM 790 C C . GLU A 1 98 ? -11.950 1.353 -1.900 1.00 97.94 98 GLU A C 1
ATOM 792 O O . GLU A 1 98 ? -11.817 0.134 -1.791 1.00 97.94 98 GLU A O 1
ATOM 797 N N . THR A 1 99 ? -11.119 2.194 -1.276 1.00 97.75 99 THR A N 1
ATOM 798 C CA . THR A 1 99 ? -9.986 1.773 -0.425 1.00 97.75 99 THR A CA 1
ATOM 799 C C . THR A 1 99 ? -10.462 0.913 0.746 1.00 97.75 99 THR A C 1
ATOM 801 O O . THR A 1 99 ? -9.902 -0.146 1.045 1.00 97.75 99 THR A O 1
ATOM 804 N N . ALA A 1 100 ? -11.550 1.321 1.404 1.00 96.25 100 ALA A N 1
ATOM 805 C CA . ALA A 1 100 ? -12.157 0.529 2.464 1.00 96.25 100 ALA A CA 1
ATOM 806 C C . ALA A 1 100 ? -12.729 -0.794 1.925 1.00 96.25 100 ALA A C 1
ATOM 808 O O . ALA A 1 100 ? -12.682 -1.805 2.627 1.00 96.25 100 ALA A O 1
ATOM 809 N N . GLN A 1 101 ? -13.261 -0.815 0.699 1.00 96.94 101 GLN A N 1
ATOM 810 C CA . GLN A 1 101 ? -13.712 -2.043 0.045 1.00 96.94 101 GLN A CA 1
ATOM 811 C C . GLN A 1 101 ? -12.549 -2.998 -0.227 1.00 96.94 101 GLN A C 1
ATOM 813 O O . GLN A 1 101 ? -12.682 -4.176 0.084 1.00 96.94 101 GLN A O 1
ATOM 818 N N . ILE A 1 102 ? -11.401 -2.509 -0.699 1.00 97.94 102 ILE A N 1
ATOM 819 C CA . ILE A 1 102 ? -10.182 -3.317 -0.870 1.00 97.94 102 ILE A CA 1
ATOM 820 C C . ILE A 1 102 ? -9.791 -3.982 0.456 1.00 97.94 102 ILE A C 1
ATOM 822 O O . ILE A 1 102 ? -9.612 -5.199 0.515 1.00 97.94 102 ILE A O 1
ATOM 826 N N . LEU A 1 103 ? -9.737 -3.218 1.553 1.00 97.12 103 LEU A N 1
ATOM 827 C CA . LEU A 1 103 ? -9.426 -3.768 2.878 1.00 97.12 103 LEU A CA 1
ATOM 828 C C . LEU A 1 103 ? -10.420 -4.858 3.319 1.00 97.12 103 LEU A C 1
ATOM 830 O O . LEU A 1 103 ? -10.011 -5.835 3.946 1.00 97.12 103 LEU A O 1
ATOM 834 N N . ARG A 1 104 ? -11.708 -4.726 2.978 1.00 96.19 104 ARG A N 1
ATOM 835 C CA . ARG A 1 104 ? -12.734 -5.724 3.319 1.00 96.19 104 ARG A CA 1
ATOM 836 C C . ARG A 1 104 ? -12.707 -6.956 2.425 1.00 96.19 104 ARG A C 1
ATOM 838 O O . ARG A 1 104 ? -12.709 -8.073 2.927 1.00 96.19 104 ARG A O 1
ATOM 845 N N . GLU A 1 105 ? -12.717 -6.761 1.116 1.00 96.88 105 GLU A N 1
ATOM 846 C CA . GLU A 1 105 ? -12.984 -7.819 0.139 1.00 96.88 105 GLU A CA 1
ATOM 847 C C . GLU A 1 105 ? -11.707 -8.529 -0.309 1.00 96.88 105 GLU A C 1
ATOM 849 O O . GLU A 1 105 ? -11.705 -9.752 -0.428 1.00 96.88 105 GLU A O 1
ATOM 854 N N . LEU A 1 106 ? -10.609 -7.792 -0.502 1.00 97.06 106 LEU A N 1
ATOM 855 C CA . LEU A 1 106 ? -9.324 -8.380 -0.881 1.00 97.06 106 LEU A CA 1
ATOM 856 C C . LEU A 1 106 ? -8.543 -8.872 0.343 1.00 97.06 106 LEU A C 1
ATOM 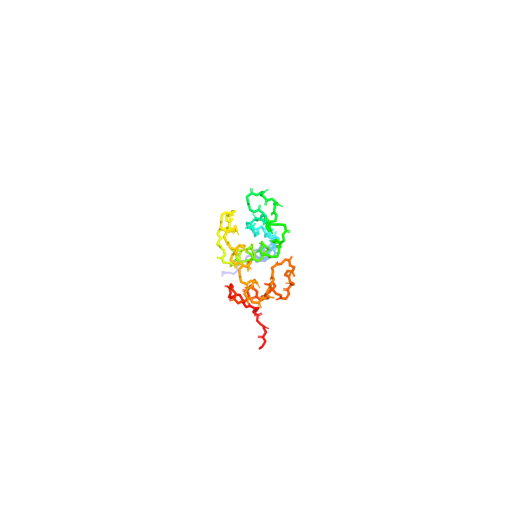858 O O . LEU A 1 106 ? -7.940 -9.944 0.302 1.00 97.06 106 LEU A O 1
ATOM 862 N N . TYR A 1 107 ? -8.562 -8.102 1.433 1.00 96.38 107 TYR A N 1
ATOM 863 C CA . TYR A 1 107 ? -7.769 -8.396 2.631 1.00 96.38 107 TYR A CA 1
ATOM 864 C C . TYR A 1 107 ? -8.553 -8.989 3.807 1.00 96.38 107 TYR A C 1
ATOM 866 O O . TYR A 1 107 ? -7.943 -9.471 4.763 1.00 96.38 107 TYR A O 1
ATOM 874 N N . GLY A 1 108 ? -9.886 -9.029 3.738 1.00 95.44 108 GLY A N 1
ATOM 875 C CA . GLY A 1 108 ? -10.717 -9.713 4.732 1.00 95.44 108 GLY A CA 1
ATOM 876 C C . GLY A 1 108 ? -10.875 -8.976 6.064 1.00 95.44 108 GLY A C 1
ATOM 877 O O . GLY A 1 108 ? -11.274 -9.595 7.051 1.00 95.44 108 GLY A O 1
ATOM 878 N N . PHE A 1 109 ? -10.557 -7.681 6.141 1.00 94.06 109 PHE A N 1
ATOM 879 C CA . PHE A 1 109 ? -10.787 -6.903 7.358 1.00 94.06 109 PHE A CA 1
ATOM 880 C C . PHE A 1 109 ? -12.261 -6.533 7.502 1.00 94.06 109 PHE A C 1
ATOM 882 O O . PHE A 1 109 ? -12.913 -6.128 6.551 1.00 94.06 109 PHE A O 1
ATOM 889 N N . SER A 1 110 ? -12.796 -6.596 8.716 1.00 85.56 110 SER A N 1
ATOM 890 C CA . SER A 1 110 ? -14.143 -6.114 9.027 1.00 85.56 110 SER A CA 1
ATOM 891 C C . SER A 1 110 ? -14.076 -5.062 10.121 1.00 85.56 110 SER A C 1
ATOM 893 O O . SER A 1 110 ? -13.278 -5.183 11.053 1.00 85.56 110 SER A O 1
ATOM 895 N N . VAL A 1 111 ? -14.948 -4.059 10.056 1.00 74.44 111 VAL A N 1
ATOM 896 C CA . VAL A 1 111 ? -15.129 -3.136 11.179 1.00 74.44 111 VAL A CA 1
ATOM 897 C C . VAL A 1 111 ? -15.772 -3.923 12.321 1.00 74.44 111 VAL A C 1
ATOM 899 O O . VAL A 1 111 ? -16.847 -4.495 12.153 1.00 74.44 111 VAL A O 1
ATOM 902 N N . ALA A 1 112 ? -15.115 -3.994 13.477 1.00 61.66 112 ALA A N 1
ATOM 903 C CA . ALA A 1 112 ? -15.728 -4.591 14.655 1.00 61.66 112 ALA A CA 1
ATOM 904 C C . ALA A 1 112 ? -16.878 -3.687 15.131 1.00 61.66 112 ALA A C 1
ATOM 906 O O . ALA A 1 112 ? -16.636 -2.553 15.538 1.00 61.66 112 ALA A O 1
ATOM 907 N N . GLY A 1 113 ? -18.117 -4.188 15.091 1.00 57.25 113 GLY A N 1
ATOM 908 C CA . GLY A 1 113 ? -19.259 -3.541 15.748 1.00 57.25 113 GLY A CA 1
ATOM 909 C C . GLY A 1 113 ? -20.223 -2.735 14.871 1.00 57.25 113 GLY A C 1
ATOM 910 O O . GLY A 1 113 ? -20.861 -1.822 15.389 1.00 57.25 113 GLY A O 1
ATOM 911 N N . THR A 1 114 ? -20.398 -3.062 13.590 1.00 41.69 114 THR A N 1
ATOM 912 C CA . THR A 1 114 ? -21.672 -2.744 12.917 1.00 41.69 114 THR A CA 1
ATOM 913 C C . THR A 1 114 ? -22.692 -3.841 13.251 1.00 41.69 114 THR A C 1
ATOM 915 O O . THR A 1 114 ? -22.314 -5.010 13.150 1.00 41.69 114 THR A O 1
ATOM 918 N N . PRO A 1 115 ? -23.916 -3.503 13.705 1.00 46.06 115 PRO A N 1
ATOM 919 C CA . PRO A 1 115 ? -24.947 -4.489 14.041 1.00 46.06 115 PRO A CA 1
ATOM 920 C C . PRO A 1 115 ? -25.327 -5.391 12.864 1.00 46.06 115 PRO A C 1
ATOM 922 O O . PRO A 1 115 ? -25.181 -4.947 11.701 1.00 46.06 115 PRO A O 1
#

Foldseek 3Di:
DDPPDPVVVVVVVVVVVPPPPPPPPPPPPLPQPQAQLQNVPDCDPPSVQQPLQSVLVSVLCSVVVHDDHSVNSVVSSVVLQVVCCVPVVGRRHQDPVNSVVCCCPVRNDDDPDDD

Radius of gyration: 26.42 Å; chains: 1; bounding box: 37×18×89 Å